Protein AF-A0A506PVW4-F1 (afdb_monomer_lite)

Foldseek 3Di:
DWDQAPVRDIDDDDLLLLLLLVCVLVVDDLVRVCVLQVHDSVVSVVSPVVSCVRNVHDDPVSSNVRCVVVVVVCPDVVNVCSSVVSVVD

InterPro domains:
  IPR000792 Transcription regulator LuxR, C-terminal [PF00196] (16-63)
  IPR000792 Transcription regulator LuxR, C-terminal [SM00421] (10-67)
  IPR016032 Signal transduction response regulator, C-terminal effector [SSF46894] (11-68)
  IPR036388 Winged helix-like DNA-binding domain superfamily [G3DSA:1.10.10.10] (2-72)

Secondary structure (DSSP, 8-state):
-EEE-TTS-EEE--HHHHHHHHHHHTT--HHHHHHHTTS-HHHHHHHHHHHHHHHT--SHHHHHHHHHHTHHHHTSHHHHHHHHTTTT-

pLDDT: mean 84.9, std 14.24, range [39.56, 96.56]

Structure (mmCIF, N/CA/C/O backbone):
data_AF-A0A506PVW4-F1
#
_entry.id   AF-A0A506PVW4-F1
#
loop_
_atom_site.group_PDB
_atom_site.id
_atom_site.type_symbol
_atom_site.label_atom_id
_atom_site.label_alt_id
_atom_site.label_comp_id
_atom_site.label_asym_id
_atom_site.label_entity_id
_atom_site.label_seq_id
_atom_site.pdbx_PDB_ins_code
_atom_site.Cartn_x
_atom_site.Cartn_y
_atom_site.Cartn_z
_atom_site.occupancy
_atom_site.B_iso_or_equiv
_atom_site.auth_seq_id
_atom_site.auth_comp_id
_atom_site.auth_asym_id
_atom_site.auth_atom_id
_atom_site.pdbx_PDB_model_num
ATOM 1 N N . MET A 1 1 ? -10.671 3.399 -3.486 1.00 85.12 1 MET A N 1
ATOM 2 C CA . MET A 1 1 ? -11.195 2.240 -2.735 1.00 85.12 1 MET A CA 1
ATOM 3 C C . MET A 1 1 ? -11.448 2.643 -1.288 1.00 85.12 1 MET A C 1
ATOM 5 O O . MET A 1 1 ? -10.606 3.346 -0.739 1.00 85.12 1 MET A O 1
ATOM 9 N N . ARG A 1 2 ? -12.602 2.291 -0.707 1.00 90.25 2 ARG A N 1
ATOM 10 C CA . ARG A 1 2 ? -12.875 2.502 0.727 1.00 90.25 2 ARG A CA 1
ATOM 11 C C . ARG A 1 2 ? -12.404 1.277 1.504 1.00 90.25 2 ARG A C 1
ATOM 13 O O . ARG A 1 2 ? -12.639 0.163 1.039 1.00 90.25 2 ARG A O 1
ATOM 20 N N . VAL A 1 3 ? -11.701 1.493 2.609 1.00 90.81 3 VAL A N 1
ATOM 21 C CA . VAL A 1 3 ? -11.164 0.438 3.480 1.00 90.81 3 VAL A CA 1
ATOM 22 C C . VAL A 1 3 ? -11.220 0.900 4.934 1.00 90.81 3 VAL A C 1
ATOM 24 O O . VAL A 1 3 ? -11.271 2.102 5.188 1.00 90.81 3 VAL A O 1
ATOM 27 N N . ILE A 1 4 ? -11.170 -0.037 5.876 1.00 92.88 4 ILE A N 1
ATOM 28 C CA . ILE A 1 4 ? -11.076 0.260 7.309 1.00 92.88 4 ILE A CA 1
ATOM 29 C C . ILE A 1 4 ? -9.604 0.213 7.726 1.00 92.88 4 ILE A C 1
ATOM 31 O O . ILE A 1 4 ? -8.917 -0.768 7.441 1.00 92.88 4 ILE A O 1
ATOM 35 N N . ASN A 1 5 ? -9.094 1.272 8.354 1.00 93.12 5 ASN A N 1
ATOM 36 C CA . ASN A 1 5 ? -7.729 1.280 8.891 1.00 93.12 5 ASN A CA 1
ATOM 37 C C . ASN A 1 5 ? -7.618 0.450 10.188 1.00 93.12 5 ASN A C 1
ATOM 39 O O . ASN A 1 5 ? -8.614 -0.065 10.693 1.00 93.12 5 ASN A O 1
ATOM 43 N N . THR A 1 6 ? -6.416 0.324 10.758 1.00 91.12 6 THR A N 1
ATOM 44 C CA . THR A 1 6 ? -6.215 -0.448 12.002 1.00 91.12 6 THR A CA 1
ATOM 45 C C . THR A 1 6 ? -6.951 0.126 13.218 1.00 91.12 6 THR A C 1
ATOM 47 O O . THR A 1 6 ? -7.223 -0.613 14.156 1.00 91.12 6 THR A O 1
ATOM 50 N N . ALA A 1 7 ? -7.327 1.408 13.191 1.00 91.75 7 ALA A N 1
ATOM 51 C CA . ALA A 1 7 ? -8.117 2.070 14.229 1.00 91.75 7 ALA A CA 1
ATOM 52 C C . ALA A 1 7 ? -9.642 1.945 14.027 1.00 91.75 7 ALA A C 1
ATOM 54 O O . ALA A 1 7 ? -10.406 2.628 14.703 1.00 91.75 7 ALA A O 1
ATOM 55 N N . GLY A 1 8 ? -10.110 1.130 13.074 1.00 92.31 8 GLY A N 1
ATOM 56 C CA . GLY A 1 8 ? -11.545 0.950 12.820 1.00 92.31 8 GLY A CA 1
ATOM 57 C C . GLY A 1 8 ? -12.207 2.104 12.056 1.00 92.31 8 GLY A C 1
ATOM 58 O O . GLY A 1 8 ? -13.427 2.143 11.936 1.00 92.31 8 GLY A O 1
ATOM 59 N N . THR A 1 9 ? -11.429 3.045 11.516 1.00 94.38 9 THR A N 1
ATOM 60 C CA . THR A 1 9 ? -11.945 4.208 10.779 1.00 94.38 9 THR A CA 1
ATOM 61 C C . THR A 1 9 ? -12.022 3.922 9.280 1.00 94.38 9 THR A C 1
ATOM 63 O O . THR A 1 9 ? -11.059 3.422 8.689 1.00 94.38 9 THR A O 1
ATOM 66 N N . GLU A 1 10 ? -13.132 4.295 8.635 1.00 94.44 10 GLU A N 1
ATOM 67 C CA . GLU A 1 10 ? -13.239 4.247 7.174 1.00 94.44 10 GLU A CA 1
ATOM 68 C C . GLU A 1 10 ? -12.353 5.319 6.530 1.00 94.44 10 GLU A C 1
ATOM 70 O O . GLU A 1 10 ? -12.433 6.508 6.839 1.00 94.44 10 GLU A O 1
ATOM 75 N N . ILE A 1 11 ? -11.512 4.898 5.591 1.00 94.75 11 ILE A N 1
ATOM 76 C CA . ILE A 1 11 ? -10.626 5.776 4.836 1.00 94.75 11 ILE A CA 1
ATOM 77 C C . ILE A 1 11 ? -10.707 5.488 3.339 1.00 94.75 11 ILE A C 1
ATOM 79 O O . ILE A 1 11 ? -11.050 4.393 2.886 1.00 94.75 11 ILE A O 1
ATOM 83 N N . ARG A 1 12 ? -10.330 6.489 2.537 1.00 92.56 12 ARG A N 1
ATOM 84 C CA . ARG A 1 12 ? -10.294 6.384 1.076 1.00 92.56 12 ARG A CA 1
ATOM 85 C C . ARG A 1 12 ? -8.861 6.296 0.553 1.00 92.56 12 ARG A C 1
ATOM 87 O O . ARG A 1 12 ? -8.064 7.236 0.667 1.00 92.56 12 ARG A O 1
ATOM 94 N N . LEU A 1 13 ? -8.574 5.178 -0.103 1.00 90.25 13 LEU A N 1
ATOM 95 C CA . LEU A 1 13 ? -7.366 4.966 -0.890 1.00 90.25 13 LEU A CA 1
ATOM 96 C C . LEU A 1 13 ? -7.568 5.442 -2.333 1.00 90.25 13 LEU A C 1
ATOM 98 O O . LEU A 1 13 ? -8.601 5.160 -2.960 1.00 90.25 13 LEU A O 1
ATOM 102 N N . LYS A 1 14 ? -6.578 6.167 -2.854 1.00 90.31 14 LYS A N 1
ATOM 103 C CA . LYS A 1 14 ? -6.473 6.568 -4.264 1.00 90.31 14 LYS A CA 1
ATOM 104 C C . LYS A 1 14 ? -5.995 5.393 -5.118 1.00 90.31 14 LYS A C 1
ATOM 106 O O . LYS A 1 14 ? -5.412 4.446 -4.602 1.00 90.31 14 LYS A O 1
ATOM 111 N N . SER A 1 15 ? -6.189 5.478 -6.429 1.00 85.31 15 SER A N 1
ATOM 112 C CA . SER A 1 15 ? -5.802 4.421 -7.371 1.00 85.31 15 SER A CA 1
ATOM 113 C C . SER A 1 15 ? -4.312 4.083 -7.299 1.00 85.31 15 SER A C 1
ATOM 115 O O . SER A 1 15 ? -3.976 2.907 -7.236 1.00 85.31 15 SER A O 1
ATOM 117 N N . GLN A 1 16 ? -3.423 5.084 -7.198 1.00 86.75 16 GLN A N 1
ATOM 118 C CA . GLN A 1 16 ? -1.983 4.820 -7.054 1.00 86.75 16 GLN A CA 1
ATOM 119 C C . GLN A 1 16 ? -1.652 4.074 -5.753 1.00 86.75 16 GLN A C 1
ATOM 121 O O . GLN A 1 16 ? -0.797 3.197 -5.747 1.00 86.75 16 GLN A O 1
ATOM 126 N N . GLU A 1 17 ? -2.340 4.409 -4.657 1.00 90.38 17 GLU A N 1
ATOM 127 C CA . GLU A 1 17 ? -2.150 3.766 -3.351 1.00 90.38 17 GLU A CA 1
ATOM 128 C C . GLU A 1 17 ? -2.592 2.297 -3.420 1.00 90.38 17 GLU A C 1
ATOM 130 O O . GLU A 1 17 ? -1.823 1.414 -3.059 1.00 90.38 17 GLU A O 1
ATOM 135 N N . VAL A 1 18 ? -3.779 2.026 -3.977 1.00 88.81 18 VAL A N 1
ATOM 136 C CA . VAL A 1 18 ? -4.302 0.660 -4.178 1.00 88.81 18 VAL A CA 1
ATOM 137 C C . VAL A 1 18 ? -3.372 -0.172 -5.060 1.00 88.81 18 VAL A C 1
ATOM 139 O O . VAL A 1 18 ? -3.032 -1.297 -4.706 1.00 88.81 18 VAL A O 1
ATOM 142 N N . CYS A 1 19 ? -2.928 0.395 -6.179 1.00 87.12 19 CYS A N 1
ATOM 143 C CA . CYS A 1 19 ? -2.066 -0.285 -7.138 1.00 87.12 19 CYS A CA 1
ATOM 144 C C . CYS A 1 19 ? -0.719 -0.685 -6.518 1.00 87.12 19 CYS A C 1
ATOM 146 O O . CYS A 1 19 ? -0.248 -1.803 -6.704 1.00 87.12 19 CYS A O 1
ATOM 148 N N . ILE A 1 20 ? -0.114 0.212 -5.736 1.00 89.06 20 ILE A N 1
ATOM 149 C CA . ILE A 1 20 ? 1.169 -0.053 -5.077 1.00 89.06 20 ILE A CA 1
ATOM 150 C C . ILE A 1 20 ? 1.018 -1.098 -3.974 1.00 89.06 20 ILE A C 1
ATOM 152 O O . ILE A 1 20 ? 1.874 -1.971 -3.865 1.00 89.06 20 ILE A O 1
ATOM 156 N N . ILE A 1 21 ? -0.065 -1.054 -3.190 1.00 89.25 21 ILE A N 1
ATOM 157 C CA . ILE A 1 21 ? -0.369 -2.110 -2.2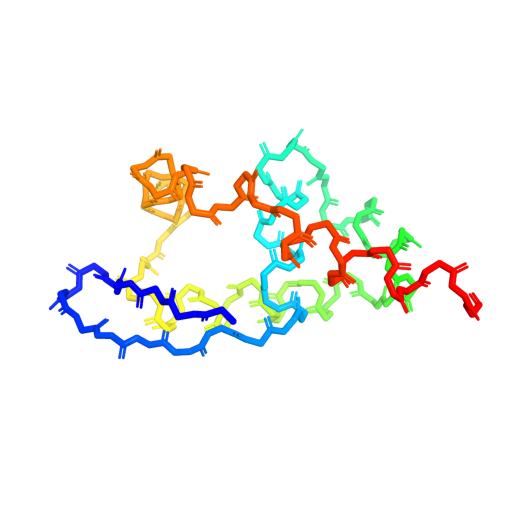10 1.00 89.25 21 ILE A CA 1
ATOM 158 C C . ILE A 1 21 ? -0.442 -3.472 -2.910 1.00 89.25 21 ILE A C 1
ATOM 160 O O . ILE A 1 21 ? 0.191 -4.420 -2.454 1.00 89.25 21 ILE A O 1
ATOM 164 N N . TRP A 1 22 ? -1.177 -3.556 -4.023 1.00 87.81 22 TRP A N 1
ATOM 165 C CA . TRP A 1 22 ? -1.353 -4.799 -4.771 1.00 87.81 22 TRP A CA 1
ATOM 166 C C . TRP A 1 22 ? -0.023 -5.365 -5.273 1.00 87.81 22 TRP A C 1
ATOM 168 O O . TRP A 1 22 ? 0.305 -6.511 -4.972 1.00 87.81 22 TRP A O 1
ATOM 178 N N . PHE A 1 23 ? 0.795 -4.557 -5.953 1.00 87.81 23 PHE A N 1
ATOM 179 C CA . PHE A 1 23 ? 2.083 -5.043 -6.450 1.00 87.81 23 PHE A CA 1
ATOM 180 C C . PHE A 1 23 ? 3.036 -5.460 -5.331 1.00 87.81 23 PHE A C 1
ATOM 182 O O . PHE A 1 23 ? 3.669 -6.511 -5.424 1.00 87.81 23 PHE A O 1
ATOM 189 N N . LEU A 1 24 ? 3.097 -4.700 -4.235 1.00 87.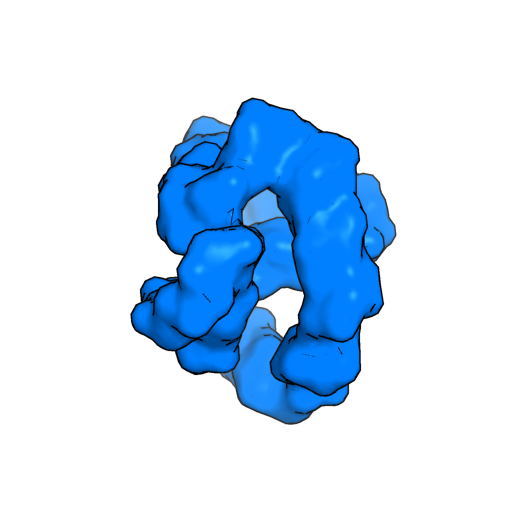50 24 LEU A N 1
ATOM 190 C CA . LEU A 1 24 ? 3.913 -5.082 -3.079 1.00 87.50 24 LEU A CA 1
ATOM 191 C C . LEU A 1 24 ? 3.486 -6.439 -2.498 1.00 87.50 24 LEU A C 1
ATOM 193 O O . LEU A 1 24 ? 4.331 -7.185 -2.010 1.00 87.50 24 LEU A O 1
ATOM 197 N N . MET A 1 25 ? 2.200 -6.781 -2.575 1.00 85.56 25 MET A N 1
ATOM 198 C CA . MET A 1 25 ? 1.669 -8.061 -2.099 1.00 85.56 25 MET A CA 1
ATOM 199 C C . MET A 1 25 ? 1.985 -9.244 -3.009 1.00 85.56 25 MET A C 1
ATOM 201 O O . MET A 1 25 ? 2.060 -10.370 -2.525 1.00 85.56 25 MET A O 1
ATOM 205 N N . THR A 1 26 ? 2.219 -8.999 -4.299 1.00 85.19 26 THR A N 1
ATOM 206 C CA . THR A 1 26 ? 2.742 -10.024 -5.220 1.00 85.19 26 THR A CA 1
ATOM 207 C C . THR A 1 26 ? 4.231 -10.317 -5.001 1.00 85.19 26 THR A C 1
ATOM 209 O O . THR A 1 26 ? 4.771 -11.235 -5.607 1.00 85.19 26 THR A O 1
ATOM 212 N N . GLY A 1 27 ? 4.902 -9.558 -4.125 1.00 86.56 27 GLY A N 1
ATOM 213 C CA . GLY A 1 27 ? 6.333 -9.691 -3.850 1.00 86.56 27 GLY A CA 1
ATOM 214 C C . GLY A 1 27 ? 7.231 -8.871 -4.780 1.00 86.56 27 GLY A C 1
ATOM 215 O O . GLY A 1 27 ? 8.453 -8.962 -4.665 1.00 86.56 27 GLY A O 1
ATOM 216 N N . MET A 1 28 ? 6.662 -8.046 -5.667 1.00 90.50 28 MET A N 1
ATOM 217 C CA . MET A 1 28 ? 7.446 -7.165 -6.537 1.00 90.50 28 MET A CA 1
ATOM 218 C C . MET A 1 28 ? 8.252 -6.149 -5.724 1.00 90.50 28 MET A C 1
ATOM 220 O O . MET A 1 28 ? 7.758 -5.549 -4.759 1.00 90.50 28 MET A O 1
ATOM 224 N N . LYS A 1 29 ? 9.500 -5.913 -6.140 1.00 92.38 29 LYS A N 1
ATOM 225 C CA . LYS A 1 29 ? 10.359 -4.908 -5.508 1.00 92.38 29 LYS A CA 1
ATOM 226 C C . LYS A 1 29 ? 9.961 -3.506 -5.982 1.00 92.38 29 LYS A C 1
ATOM 228 O O . LYS A 1 29 ? 9.465 -3.357 -7.097 1.00 92.38 29 LYS A O 1
ATOM 233 N N . PRO A 1 30 ? 10.225 -2.447 -5.191 1.00 91.81 30 PRO A N 1
ATOM 234 C CA . PRO A 1 30 ? 9.925 -1.072 -5.593 1.00 91.81 30 PRO A CA 1
ATOM 235 C C . PRO A 1 30 ? 10.474 -0.687 -6.972 1.00 91.81 30 PRO A C 1
ATOM 237 O O . PRO A 1 30 ? 9.790 0.019 -7.705 1.00 91.81 30 PRO A O 1
ATOM 240 N N . ARG A 1 31 ? 11.653 -1.204 -7.339 1.00 93.75 31 ARG A N 1
ATOM 241 C CA . ARG A 1 31 ? 12.254 -1.054 -8.668 1.00 93.75 31 ARG A CA 1
ATOM 242 C C . ARG A 1 31 ? 11.369 -1.601 -9.784 1.00 93.75 31 ARG A C 1
ATOM 244 O O . ARG A 1 31 ? 11.038 -0.863 -10.705 1.00 93.75 31 ARG A O 1
ATOM 251 N N . ASP A 1 32 ? 10.920 -2.845 -9.668 1.00 92.69 32 ASP A N 1
ATOM 252 C CA . ASP A 1 32 ? 10.084 -3.491 -10.687 1.00 92.69 32 ASP A CA 1
ATOM 253 C C . ASP A 1 32 ? 8.727 -2.788 -10.806 1.00 92.69 32 ASP A C 1
ATOM 255 O O . ASP A 1 32 ? 8.235 -2.541 -11.904 1.00 92.69 32 ASP A O 1
ATOM 259 N N . ILE A 1 33 ? 8.159 -2.373 -9.669 1.00 91.38 33 ILE A N 1
ATOM 260 C CA . ILE A 1 33 ? 6.922 -1.581 -9.619 1.00 91.38 33 ILE A CA 1
ATOM 261 C C . ILE A 1 33 ? 7.107 -0.239 -10.328 1.00 91.38 33 ILE A C 1
ATOM 263 O O . ILE A 1 33 ? 6.211 0.212 -11.036 1.00 91.38 33 ILE A O 1
ATOM 267 N N . SER A 1 34 ? 8.251 0.413 -10.121 1.00 92.44 34 SER A N 1
ATOM 268 C CA . SER A 1 34 ? 8.556 1.711 -10.721 1.00 92.44 34 SER A CA 1
ATOM 269 C C . SER A 1 34 ? 8.624 1.621 -12.247 1.00 92.44 34 SER A C 1
ATOM 271 O O . SER A 1 34 ? 8.026 2.451 -12.929 1.00 92.44 34 SER A O 1
ATOM 273 N N . LEU A 1 35 ? 9.236 0.550 -12.767 1.00 91.88 35 LEU A N 1
ATOM 274 C CA . LEU A 1 35 ? 9.298 0.251 -14.196 1.00 91.88 35 LEU A CA 1
ATOM 275 C C . LEU A 1 35 ? 7.905 -0.054 -14.753 1.00 91.88 35 LEU A C 1
ATOM 277 O O . LEU A 1 35 ? 7.496 0.558 -15.735 1.00 91.88 35 LEU A O 1
ATOM 281 N N . PHE A 1 36 ? 7.149 -0.931 -14.088 1.00 86.38 36 PHE A N 1
ATOM 282 C CA . PHE A 1 36 ? 5.807 -1.321 -14.527 1.00 86.38 36 PHE A CA 1
ATOM 283 C C . PHE A 1 36 ? 4.829 -0.138 -14.549 1.00 86.38 36 PHE A C 1
ATOM 285 O O . PHE A 1 36 ? 3.981 -0.030 -15.429 1.00 86.38 36 PHE A O 1
ATOM 292 N N . LEU A 1 37 ? 4.941 0.766 -13.575 1.00 85.06 37 LEU A N 1
ATOM 293 C CA . LEU A 1 37 ? 4.068 1.931 -13.447 1.00 85.06 37 LEU A CA 1
ATOM 294 C C . LEU A 1 37 ? 4.595 3.190 -14.146 1.00 85.06 37 LEU A C 1
ATOM 296 O O . LEU A 1 37 ? 3.927 4.222 -14.048 1.00 85.06 37 LEU A O 1
ATOM 300 N N . GLN A 1 38 ? 5.772 3.125 -14.779 1.00 89.62 38 GLN A N 1
ATOM 301 C CA . GLN A 1 38 ? 6.481 4.266 -15.372 1.00 89.62 38 GLN A CA 1
ATOM 302 C C . GLN A 1 38 ? 6.581 5.474 -14.415 1.00 89.62 38 GLN A C 1
ATOM 304 O O . GLN A 1 38 ? 6.318 6.623 -14.767 1.00 89.62 38 GLN A O 1
ATOM 309 N N . ILE A 1 39 ? 6.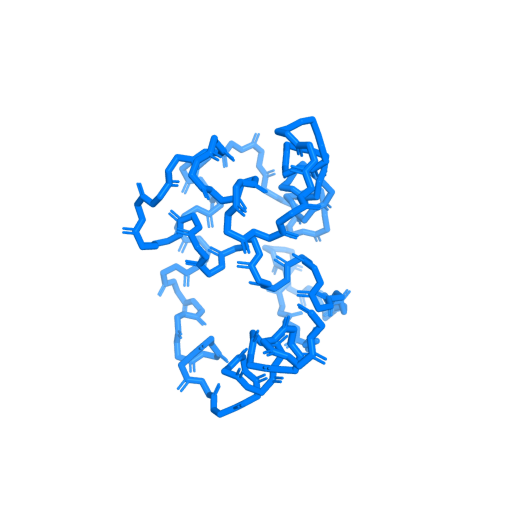934 5.214 -13.154 1.00 90.75 39 ILE A N 1
ATOM 310 C CA . ILE A 1 39 ? 7.180 6.241 -12.129 1.00 90.75 39 ILE A CA 1
ATOM 311 C C . ILE A 1 39 ? 8.540 6.011 -11.479 1.00 90.75 39 ILE A C 1
ATOM 313 O O . ILE A 1 39 ? 9.141 4.960 -11.633 1.00 90.75 39 ILE A O 1
ATOM 317 N N . THR A 1 40 ? 9.029 6.968 -10.693 1.00 94.00 40 THR A N 1
ATOM 318 C CA . THR A 1 40 ? 10.282 6.789 -9.950 1.00 94.00 40 THR A CA 1
ATOM 319 C C . THR A 1 40 ? 10.115 5.837 -8.760 1.00 94.00 40 THR A C 1
ATOM 321 O O . THR A 1 40 ? 9.063 5.794 -8.112 1.00 94.00 40 THR A O 1
ATOM 324 N N . GLU A 1 41 ? 11.183 5.127 -8.383 1.00 94.88 41 GLU A N 1
ATOM 325 C CA . GLU A 1 41 ? 11.223 4.322 -7.147 1.00 94.88 41 GLU A CA 1
ATOM 326 C C . GLU A 1 41 ? 10.915 5.158 -5.891 1.00 94.88 41 GLU A C 1
ATOM 328 O O . GLU A 1 41 ? 10.301 4.685 -4.925 1.00 94.88 41 GLU A O 1
ATOM 333 N N . GLN A 1 42 ? 11.293 6.439 -5.918 1.00 95.44 42 GLN A N 1
ATOM 334 C CA . GLN A 1 42 ? 10.968 7.403 -4.870 1.00 95.44 42 GLN A CA 1
ATOM 335 C C . GLN A 1 42 ? 9.456 7.611 -4.746 1.00 95.44 42 GLN A C 1
ATOM 337 O O . GLN A 1 42 ? 8.936 7.620 -3.627 1.00 95.44 42 GLN A O 1
ATOM 342 N N . ASN A 1 43 ? 8.734 7.708 -5.867 1.00 93.44 43 ASN A N 1
ATOM 343 C CA . ASN A 1 43 ? 7.276 7.814 -5.867 1.00 93.44 43 ASN A CA 1
ATOM 344 C C . ASN A 1 43 ? 6.616 6.538 -5.340 1.00 93.44 43 ASN A C 1
ATOM 346 O O . ASN A 1 43 ? 5.696 6.631 -4.524 1.00 93.44 43 ASN A O 1
ATOM 350 N N . VAL A 1 44 ? 7.118 5.355 -5.712 1.00 93.62 44 VAL A N 1
ATOM 351 C CA . VAL A 1 44 ? 6.644 4.080 -5.138 1.00 93.62 44 VAL A CA 1
ATOM 352 C C . VAL A 1 44 ? 6.777 4.103 -3.611 1.00 93.62 44 VAL A C 1
ATOM 354 O O . VAL A 1 44 ? 5.811 3.859 -2.880 1.00 93.62 44 VAL A O 1
ATOM 357 N N . SER A 1 45 ? 7.953 4.493 -3.119 1.00 94.00 45 SER A N 1
ATOM 358 C CA . SER A 1 45 ? 8.241 4.607 -1.686 1.00 94.00 45 SER A CA 1
ATOM 359 C C . SER A 1 45 ? 7.388 5.674 -0.991 1.00 94.00 45 SER A C 1
ATOM 361 O O . SER A 1 45 ? 6.949 5.486 0.147 1.00 94.00 45 SER A O 1
ATOM 363 N N . TYR A 1 46 ? 7.126 6.802 -1.653 1.00 95.50 46 TYR A N 1
ATOM 364 C CA . TYR A 1 46 ? 6.249 7.859 -1.153 1.00 95.50 46 TYR A CA 1
ATOM 365 C C . TYR A 1 46 ? 4.812 7.358 -0.981 1.00 95.50 46 TYR A C 1
ATOM 367 O O . TYR A 1 46 ? 4.250 7.480 0.110 1.00 95.50 46 TYR A O 1
ATOM 375 N N . TYR A 1 47 ? 4.226 6.749 -2.012 1.00 94.06 47 TYR A N 1
ATOM 376 C CA . TYR A 1 47 ? 2.852 6.252 -1.948 1.00 94.06 47 TYR A CA 1
ATOM 377 C C . TYR A 1 47 ? 2.699 5.098 -0.958 1.00 94.06 47 TYR A C 1
ATOM 379 O O . TYR A 1 47 ? 1.699 5.062 -0.238 1.00 94.06 47 TYR A O 1
ATOM 387 N N . LYS A 1 48 ? 3.696 4.212 -0.843 1.00 94.31 48 LYS A N 1
ATOM 388 C CA . LYS A 1 48 ? 3.733 3.195 0.215 1.00 94.31 48 LYS A CA 1
ATOM 389 C C . LYS A 1 48 ? 3.659 3.847 1.598 1.00 94.31 48 LYS A C 1
ATOM 391 O O . LYS A 1 48 ? 2.736 3.560 2.356 1.00 94.31 48 LYS A O 1
ATOM 396 N N . ARG A 1 49 ? 4.565 4.784 1.909 1.00 95.50 49 ARG A N 1
ATOM 397 C CA . ARG A 1 49 ? 4.586 5.491 3.208 1.00 95.50 49 ARG A CA 1
ATOM 398 C C . ARG A 1 49 ? 3.290 6.255 3.480 1.00 95.50 49 ARG A C 1
ATOM 400 O O . ARG A 1 49 ? 2.775 6.231 4.595 1.00 95.50 49 ARG A O 1
ATOM 407 N N . LYS A 1 50 ? 2.742 6.915 2.460 1.00 95.75 50 LYS A N 1
ATOM 408 C CA . LYS A 1 50 ? 1.469 7.639 2.545 1.00 95.75 50 LYS A CA 1
ATOM 409 C C . LYS A 1 50 ? 0.308 6.706 2.879 1.00 95.75 50 LYS A C 1
ATOM 411 O O . LYS A 1 50 ? -0.504 7.024 3.743 1.00 95.75 50 LYS A O 1
ATOM 416 N N . THR A 1 51 ? 0.260 5.552 2.225 1.00 94.81 51 THR A N 1
ATOM 417 C CA . THR A 1 51 ? -0.739 4.516 2.486 1.00 94.81 51 THR A CA 1
ATOM 418 C C . THR A 1 51 ? -0.588 3.966 3.898 1.00 94.81 51 THR A C 1
ATOM 420 O O . THR A 1 51 ? -1.573 3.898 4.624 1.00 94.81 51 THR A O 1
ATOM 423 N N . MET A 1 52 ? 0.636 3.653 4.326 1.00 95.75 52 MET A N 1
ATOM 424 C CA . MET A 1 52 ? 0.904 3.182 5.686 1.00 95.75 52 MET A CA 1
ATOM 425 C C . MET A 1 52 ? 0.428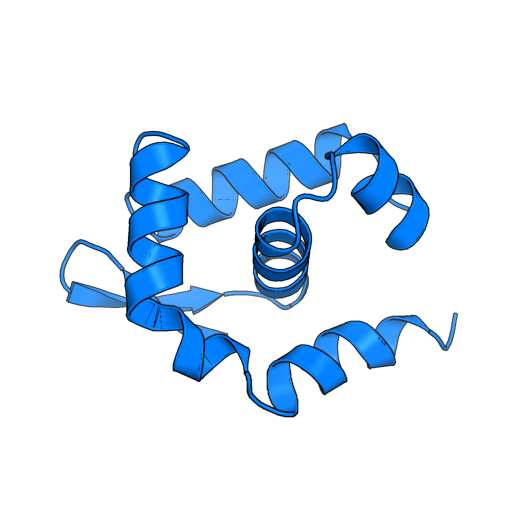 4.183 6.745 1.00 95.75 52 MET A C 1
ATOM 427 O O . MET A 1 52 ? -0.243 3.790 7.694 1.00 95.75 52 MET A O 1
ATOM 431 N N . LYS A 1 53 ? 0.677 5.486 6.541 1.00 96.56 53 LYS A N 1
ATOM 432 C CA . LYS A 1 53 ? 0.147 6.547 7.414 1.00 96.56 53 LYS A CA 1
ATOM 433 C C . LYS A 1 53 ? -1.380 6.542 7.480 1.00 96.56 53 LYS A C 1
ATOM 435 O O . LYS A 1 53 ? -1.933 6.634 8.568 1.00 96.56 53 LYS A O 1
ATOM 440 N N . LYS A 1 54 ? -2.063 6.422 6.338 1.00 96.00 54 LYS A N 1
ATOM 441 C CA . LYS A 1 54 ? -3.534 6.355 6.291 1.00 96.00 54 LYS A CA 1
ATOM 442 C C . LYS A 1 54 ? -4.079 5.125 7.021 1.00 96.00 54 LYS A C 1
ATOM 444 O O . LYS A 1 54 ? -5.054 5.228 7.760 1.00 96.00 54 LYS A O 1
ATOM 449 N N . LEU A 1 55 ? -3.431 3.982 6.811 1.00 95.06 55 LEU A N 1
ATOM 450 C CA . LEU A 1 55 ? -3.776 2.709 7.438 1.00 95.06 55 LEU A CA 1
ATOM 451 C C . LEU A 1 55 ? -3.385 2.640 8.917 1.00 95.06 55 LEU A C 1
ATOM 453 O O . LEU A 1 55 ? -3.815 1.711 9.586 1.00 95.06 55 LEU A O 1
ATOM 457 N N . GLN A 1 56 ? -2.607 3.610 9.410 1.00 96.19 56 GLN A N 1
ATOM 458 C CA . GLN A 1 56 ? -2.049 3.643 10.762 1.00 96.19 56 GLN A CA 1
ATOM 459 C C . GLN A 1 56 ? -1.230 2.390 11.105 1.00 96.19 56 GLN A C 1
ATOM 461 O O . GLN A 1 56 ? -1.300 1.855 12.209 1.00 96.19 56 GLN A O 1
ATOM 466 N N . VAL A 1 57 ? -0.424 1.938 10.143 1.00 95.69 57 VAL A N 1
ATOM 467 C CA . VAL A 1 57 ? 0.544 0.850 10.329 1.00 95.69 57 VAL A CA 1
ATOM 468 C C . VAL A 1 57 ? 1.957 1.416 10.407 1.00 95.69 57 VAL A C 1
ATOM 470 O O . VAL A 1 57 ? 2.328 2.321 9.650 1.00 95.69 57 VAL A O 1
ATOM 473 N N . LYS A 1 58 ? 2.758 0.890 11.328 1.00 93.81 58 LYS A N 1
ATOM 474 C CA . LYS A 1 58 ? 4.072 1.451 11.679 1.00 93.81 58 LYS A CA 1
ATOM 475 C C . LYS A 1 58 ? 5.216 0.841 10.883 1.00 93.81 58 LYS A C 1
ATOM 477 O O . LYS A 1 58 ? 6.243 1.482 10.680 1.00 93.81 58 LYS A O 1
ATOM 482 N N . ASN A 1 59 ? 5.052 -0.394 10.429 1.00 94.12 59 ASN A N 1
ATOM 483 C CA . ASN A 1 59 ? 6.108 -1.160 9.779 1.00 94.12 59 ASN A CA 1
ATOM 484 C C . ASN A 1 59 ? 5.543 -2.044 8.658 1.00 94.12 59 ASN A C 1
ATOM 486 O O . ASN A 1 59 ? 4.331 -2.162 8.469 1.00 94.12 59 ASN A O 1
ATOM 490 N N . ASN A 1 60 ? 6.444 -2.650 7.881 1.00 90.69 60 ASN A N 1
ATOM 491 C CA . ASN A 1 60 ? 6.055 -3.517 6.770 1.00 90.69 60 ASN A CA 1
ATOM 492 C C . ASN A 1 60 ? 5.253 -4.734 7.247 1.00 90.69 60 ASN A C 1
ATOM 494 O O . ASN A 1 60 ? 4.344 -5.156 6.545 1.00 90.69 60 ASN A O 1
ATOM 498 N N . PHE A 1 61 ? 5.564 -5.279 8.425 1.00 92.81 61 PHE A N 1
ATOM 499 C CA . PHE A 1 61 ? 4.864 -6.440 8.965 1.00 92.81 61 PHE A CA 1
ATOM 500 C C . PHE A 1 61 ? 3.385 -6.131 9.230 1.00 92.81 61 PHE A C 1
ATOM 502 O O . PHE A 1 61 ? 2.518 -6.828 8.714 1.00 92.81 61 PHE A O 1
ATOM 509 N N . GLU A 1 62 ? 3.087 -5.045 9.944 1.00 94.56 62 GLU A N 1
ATOM 510 C CA . GLU A 1 62 ? 1.716 -4.579 10.185 1.00 94.56 62 GLU A CA 1
ATOM 511 C C . GLU A 1 62 ? 0.988 -4.259 8.878 1.00 94.56 62 GLU A C 1
ATOM 513 O O . GLU A 1 62 ? -0.176 -4.612 8.714 1.00 94.56 62 GLU A O 1
ATOM 518 N N . PHE A 1 63 ? 1.683 -3.638 7.923 1.00 92.94 63 PHE A N 1
ATOM 519 C CA . PHE A 1 63 ? 1.125 -3.338 6.607 1.00 92.94 63 PHE A CA 1
ATOM 520 C C . PHE A 1 63 ? 0.709 -4.607 5.848 1.00 92.94 63 PHE A C 1
ATOM 522 O O . PHE A 1 63 ? -0.406 -4.681 5.330 1.00 92.94 63 PHE A O 1
ATOM 529 N N . PHE A 1 64 ? 1.575 -5.623 5.818 1.00 90.75 64 PHE A N 1
ATOM 530 C CA . PHE A 1 64 ? 1.283 -6.904 5.174 1.00 90.75 64 PHE A CA 1
ATOM 531 C C . PHE A 1 64 ? 0.230 -7.720 5.934 1.00 90.75 64 PHE A C 1
ATOM 533 O O . PHE A 1 64 ? -0.610 -8.365 5.305 1.00 90.75 64 PHE A O 1
ATOM 540 N N . SER A 1 65 ? 0.241 -7.665 7.267 1.00 92.81 65 SER A N 1
ATOM 541 C CA . SER A 1 65 ? -0.768 -8.300 8.120 1.00 92.81 65 SER A CA 1
ATOM 542 C C . SER A 1 65 ? -2.156 -7.712 7.859 1.00 92.81 65 SER A C 1
ATOM 544 O O . SER A 1 65 ? -3.084 -8.451 7.530 1.00 92.81 65 SER A O 1
ATOM 546 N N . TRP A 1 66 ? -2.273 -6.378 7.871 1.00 93.00 66 TRP A N 1
ATOM 547 C CA . TRP A 1 66 ? -3.514 -5.674 7.542 1.00 93.00 66 TRP A CA 1
ATOM 548 C C . TRP A 1 66 ? -4.023 -6.065 6.152 1.00 93.00 66 TRP A C 1
ATOM 550 O O . TRP A 1 66 ? -5.178 -6.456 5.998 1.00 93.00 66 TRP A O 1
ATOM 560 N N . PHE A 1 67 ? -3.153 -6.056 5.135 1.00 89.06 67 PHE A N 1
ATOM 561 C CA . PHE A 1 67 ? -3.574 -6.462 3.796 1.00 89.06 67 PHE A CA 1
ATOM 562 C C . PHE A 1 67 ? -4.082 -7.902 3.766 1.00 89.06 67 PHE A C 1
ATOM 564 O O . PHE A 1 67 ? -5.096 -8.169 3.127 1.00 89.06 67 PHE A O 1
ATOM 571 N N . ARG A 1 68 ? -3.397 -8.842 4.430 1.00 88.94 68 ARG A N 1
ATOM 572 C CA . ARG A 1 68 ? -3.798 -10.255 4.437 1.00 88.94 68 ARG A CA 1
ATOM 573 C C . ARG A 1 68 ? -5.207 -10.427 5.010 1.00 88.94 68 ARG A C 1
ATOM 575 O O . ARG A 1 68 ? -5.990 -11.171 4.423 1.00 88.94 68 ARG A O 1
ATOM 582 N N . CYS A 1 69 ? -5.544 -9.698 6.073 1.00 89.50 69 CYS A N 1
ATOM 583 C CA . CYS A 1 69 ? -6.892 -9.674 6.649 1.00 89.50 69 CYS A CA 1
ATOM 584 C C . CYS A 1 69 ? -7.937 -9.052 5.706 1.00 89.50 69 CYS A C 1
ATOM 586 O O . CYS A 1 69 ? -9.099 -9.447 5.722 1.00 89.50 69 CYS A O 1
ATOM 588 N N . ASN A 1 70 ? -7.526 -8.116 4.848 1.00 87.44 70 ASN A N 1
ATOM 589 C CA . ASN A 1 70 ? -8.399 -7.395 3.918 1.00 87.44 70 ASN A CA 1
ATOM 590 C C . ASN A 1 70 ? -8.288 -7.877 2.458 1.00 87.44 70 ASN A C 1
ATOM 592 O O . ASN A 1 70 ? -8.828 -7.231 1.557 1.00 87.44 70 ASN A O 1
ATOM 596 N N . ARG A 1 71 ? -7.614 -9.009 2.203 1.00 82.06 71 ARG A N 1
ATOM 597 C CA . ARG A 1 71 ? -7.241 -9.478 0.855 1.00 82.06 71 ARG A CA 1
ATOM 598 C C . ARG A 1 71 ? -8.440 -9.624 -0.081 1.00 82.06 71 ARG A C 1
ATOM 600 O O . ARG A 1 71 ? -8.331 -9.288 -1.257 1.00 82.06 71 ARG A O 1
ATOM 607 N N . SER A 1 72 ? -9.584 -10.074 0.435 1.00 81.81 72 SER A N 1
ATOM 608 C CA . SER A 1 72 ? -10.825 -10.237 -0.337 1.00 81.81 72 SER A CA 1
ATOM 609 C C . SER A 1 72 ? -11.299 -8.933 -0.986 1.00 81.81 72 SER A C 1
ATOM 611 O O . SER A 1 72 ? -11.843 -8.961 -2.085 1.00 81.81 72 SER A O 1
ATOM 613 N N . MET A 1 73 ? -11.028 -7.779 -0.369 1.00 76.75 73 MET A N 1
ATOM 614 C CA . MET A 1 73 ? -11.414 -6.475 -0.915 1.00 76.75 73 MET A CA 1
ATOM 615 C C . MET A 1 73 ? -10.573 -6.085 -2.139 1.00 76.75 73 MET A C 1
ATOM 617 O O . MET A 1 73 ? -11.044 -5.368 -3.025 1.00 76.75 73 MET A O 1
ATOM 621 N N . PHE A 1 74 ? -9.324 -6.549 -2.186 1.00 72.94 74 PHE A N 1
ATOM 622 C CA . PHE A 1 74 ? -8.390 -6.274 -3.276 1.00 72.94 74 PHE A CA 1
ATOM 623 C C . PHE A 1 74 ? -8.530 -7.254 -4.445 1.00 72.94 74 PHE A C 1
ATOM 625 O O . PHE A 1 74 ? -8.046 -6.960 -5.527 1.00 72.94 74 PHE A O 1
ATOM 632 N N . ASN A 1 75 ? -9.246 -8.363 -4.254 1.00 64.75 75 ASN A N 1
ATOM 633 C CA . ASN A 1 75 ? -9.515 -9.372 -5.280 1.00 64.75 75 ASN A CA 1
ATOM 634 C C . ASN A 1 75 ? -10.663 -8.987 -6.238 1.00 64.75 75 ASN A C 1
ATOM 636 O O . ASN A 1 75 ? -11.190 -9.839 -6.941 1.00 64.75 75 ASN A O 1
ATOM 640 N N . SER A 1 76 ? -11.126 -7.732 -6.203 1.00 56.97 76 SER A N 1
ATOM 641 C CA . SER A 1 76 ? -12.279 -7.279 -6.986 1.00 56.97 76 SER A CA 1
ATOM 642 C C . SER A 1 76 ? -11.852 -6.704 -8.336 1.00 56.97 76 SER A C 1
ATOM 644 O O . SER A 1 76 ? -10.849 -5.992 -8.408 1.00 56.97 76 SER A O 1
ATOM 646 N N . GLU A 1 77 ? -12.689 -6.892 -9.365 1.00 57.25 77 GLU A N 1
ATOM 647 C CA . GLU A 1 77 ? -12.605 -6.258 -10.700 1.00 57.25 77 GLU A CA 1
ATOM 648 C C . GLU A 1 77 ? -12.290 -4.754 -10.640 1.00 57.25 77 GLU A C 1
ATOM 650 O O . GLU A 1 77 ? -11.740 -4.176 -11.569 1.00 57.25 77 GLU A O 1
ATOM 655 N N . LYS A 1 78 ? -12.607 -4.078 -9.527 1.00 58.88 78 LYS A N 1
ATOM 656 C CA . LYS A 1 78 ? -12.249 -2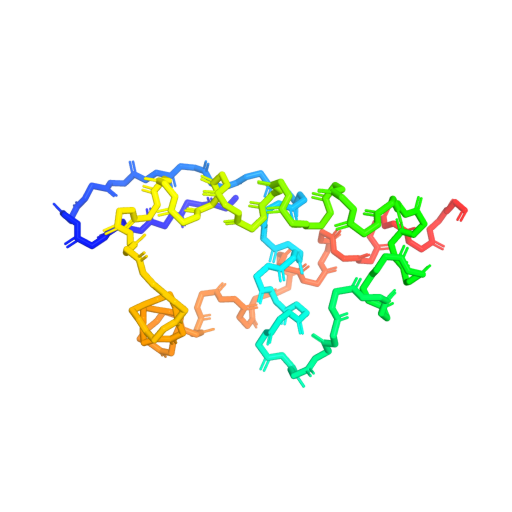.674 -9.300 1.00 58.88 78 LYS A CA 1
ATOM 657 C C . LYS A 1 78 ? -10.741 -2.468 -9.192 1.00 58.88 78 LYS A C 1
ATOM 659 O O . LYS A 1 78 ? -10.248 -1.513 -9.786 1.00 58.88 78 LYS A O 1
ATOM 664 N N . ALA A 1 79 ? -10.015 -3.306 -8.450 1.00 58.56 79 ALA A N 1
ATOM 665 C CA . ALA A 1 79 ? -8.557 -3.218 -8.357 1.00 58.56 79 ALA A CA 1
ATOM 666 C C . ALA A 1 79 ? -7.915 -3.468 -9.727 1.00 58.56 79 ALA A C 1
ATOM 668 O O . ALA A 1 79 ? -7.095 -2.658 -10.159 1.00 58.56 79 ALA A O 1
ATOM 669 N N . GLU A 1 80 ? -8.383 -4.490 -10.446 1.00 61.38 80 GLU A N 1
ATOM 670 C CA . GLU A 1 80 ? -7.979 -4.757 -11.830 1.00 61.38 80 GLU A CA 1
ATOM 671 C C . GLU A 1 80 ? -8.315 -3.587 -12.758 1.00 61.38 80 GLU A C 1
ATOM 673 O O . GLU A 1 80 ? -7.434 -3.115 -13.459 1.00 61.38 80 GLU A O 1
ATOM 678 N N . SER A 1 81 ? -9.514 -3.004 -12.692 1.00 61.97 81 SER A N 1
ATOM 679 C CA . SER A 1 81 ? -9.886 -1.838 -13.510 1.00 61.97 81 SER A CA 1
ATOM 680 C C . SER A 1 81 ? -9.008 -0.609 -13.243 1.00 61.97 81 SER A C 1
ATOM 682 O O . SER A 1 81 ? -8.780 0.197 -14.141 1.00 61.97 81 SER A O 1
ATOM 684 N N . TYR A 1 82 ? -8.486 -0.446 -12.020 1.00 61.03 82 TYR A N 1
ATOM 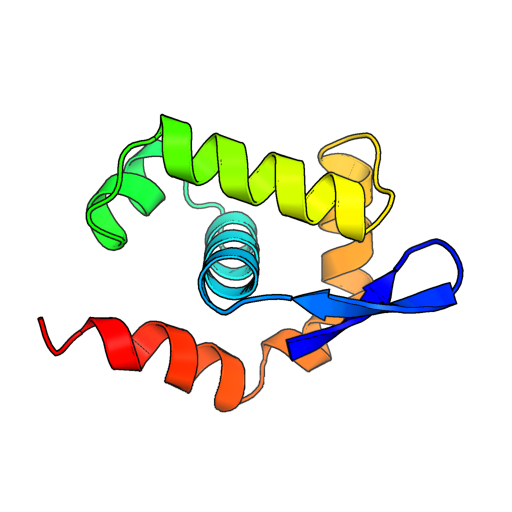685 C CA . TYR A 1 82 ? -7.540 0.625 -11.697 1.00 61.03 82 TYR A CA 1
ATOM 686 C C . TYR A 1 82 ? -6.128 0.340 -12.219 1.00 61.03 82 TYR A C 1
ATOM 688 O O . TYR A 1 82 ? -5.410 1.293 -12.525 1.00 61.03 82 TYR A O 1
ATOM 696 N N . ILE A 1 83 ? -5.736 -0.934 -12.296 1.00 60.41 83 ILE A N 1
ATOM 697 C CA . ILE A 1 83 ? -4.445 -1.385 -12.832 1.00 60.41 83 ILE A CA 1
ATOM 698 C C . ILE A 1 83 ? -4.470 -1.341 -14.371 1.00 60.41 83 ILE A C 1
ATOM 700 O O . ILE A 1 83 ? -3.559 -0.791 -14.984 1.00 60.41 83 ILE A O 1
ATOM 704 N N . LEU A 1 84 ? -5.545 -1.834 -14.989 1.00 59.97 84 LEU A N 1
ATOM 705 C CA . LEU A 1 84 ? -5.730 -1.957 -16.438 1.00 59.97 84 LEU A CA 1
ATOM 706 C C . LEU A 1 84 ? -5.974 -0.613 -17.136 1.00 59.97 84 LEU A C 1
ATOM 708 O O . LEU A 1 84 ? -5.457 -0.408 -18.228 1.00 59.97 84 LEU A O 1
ATOM 712 N N . LYS A 1 85 ? -6.628 0.365 -16.487 1.00 58.69 85 LYS A N 1
ATOM 713 C CA . LYS A 1 85 ? -6.774 1.740 -17.026 1.00 58.69 85 LYS A CA 1
ATOM 714 C C . LYS A 1 85 ? -5.449 2.487 -17.251 1.00 58.69 85 LYS A C 1
ATOM 716 O O . LYS A 1 85 ? -5.456 3.616 -17.724 1.00 58.69 85 LYS A O 1
ATOM 721 N N . ARG A 1 86 ? -4.313 1.895 -16.873 1.00 50.69 86 ARG A N 1
ATOM 722 C CA . ARG A 1 86 ? -2.968 2.423 -17.126 1.00 50.69 86 ARG A CA 1
ATOM 723 C C . ARG A 1 86 ? -2.231 1.743 -18.279 1.00 50.69 86 ARG A C 1
ATOM 725 O O . ARG A 1 86 ? -1.156 2.209 -18.618 1.00 50.69 86 ARG A O 1
ATOM 732 N N . SER A 1 87 ? -2.796 0.684 -18.860 1.00 41.25 87 SER A N 1
ATOM 733 C CA . SER A 1 87 ? -2.240 0.002 -20.040 1.00 41.25 87 SER A CA 1
ATOM 734 C C . SER A 1 87 ? -2.633 0.652 -21.376 1.00 41.25 87 SER A C 1
ATOM 736 O O . SER A 1 87 ? -2.243 0.163 -22.427 1.00 41.25 87 SER A O 1
ATOM 738 N N . GLU A 1 88 ? -3.370 1.766 -21.335 1.00 40.47 88 GLU A N 1
ATOM 739 C CA . GLU A 1 88 ? -3.802 2.538 -22.512 1.00 40.47 88 GLU A CA 1
ATOM 740 C C . GLU A 1 88 ? -2.946 3.798 -22.773 1.00 40.47 88 GLU A C 1
ATOM 742 O O . GLU A 1 88 ? -3.370 4.677 -23.521 1.00 40.47 88 GLU A O 1
ATOM 747 N N . PHE A 1 89 ? -1.760 3.907 -22.159 1.00 39.56 89 PHE A N 1
ATOM 748 C CA . PHE A 1 89 ? -0.797 4.988 -22.413 1.00 39.56 89 PHE A CA 1
ATOM 749 C C . PHE A 1 89 ? 0.583 4.440 -22.765 1.00 39.56 89 PHE A C 1
ATOM 751 O O . PHE A 1 89 ? 1.085 3.582 -22.001 1.00 39.56 89 PHE A O 1
#

Organism: NCBI:txid470932

Sequence (89 aa):
MRVINTAGTEIRLKSQEVCIIWFLMTGMKPRDISLFLQITEQNVSYYKRKTMKKLQVKNNFEFFSWFRCNRSMFNSEKAESYILKRSEF

Radius of gyration: 12.44 Å; chains: 1; bounding box: 26×18×37 Å